Protein AF-A0A920ME37-F1 (afdb_monomer)

Structure (mmCIF, N/CA/C/O backbone):
data_AF-A0A920ME37-F1
#
_entry.id   AF-A0A920ME37-F1
#
loop_
_atom_site.group_PDB
_atom_site.id
_atom_site.type_symbol
_atom_site.label_atom_id
_atom_site.label_alt_id
_atom_site.label_comp_id
_atom_site.label_asym_id
_atom_site.label_entity_id
_atom_site.label_seq_id
_atom_site.pdbx_PDB_ins_code
_atom_site.Cartn_x
_atom_site.Cartn_y
_atom_site.Cartn_z
_atom_site.occupancy
_atom_site.B_iso_or_equiv
_atom_site.auth_seq_id
_atom_site.auth_comp_id
_atom_site.auth_asym_id
_atom_site.auth_atom_id
_atom_site.pdbx_PDB_model_num
ATOM 1 N N . MET A 1 1 ? -37.342 1.641 3.034 1.00 67.94 1 MET A N 1
ATOM 2 C CA . MET A 1 1 ? -36.220 2.601 2.976 1.00 67.94 1 MET A CA 1
ATOM 3 C C . MET A 1 1 ? -35.110 2.059 3.864 1.00 67.94 1 MET A C 1
ATOM 5 O O . MET A 1 1 ? -35.351 1.889 5.050 1.00 67.94 1 MET A O 1
ATOM 9 N N . ILE A 1 2 ? -33.967 1.673 3.296 1.00 81.81 2 ILE A N 1
ATOM 10 C CA . ILE A 1 2 ? -32.815 1.161 4.060 1.00 81.81 2 ILE A CA 1
ATOM 11 C C . ILE A 1 2 ? -31.877 2.344 4.304 1.00 81.81 2 ILE A C 1
ATOM 13 O O . ILE A 1 2 ? -31.576 3.077 3.365 1.00 81.81 2 ILE A O 1
ATOM 17 N N . ILE A 1 3 ? -31.452 2.551 5.551 1.00 82.81 3 ILE A N 1
ATOM 18 C CA . ILE A 1 3 ? -30.513 3.612 5.933 1.00 82.81 3 ILE A CA 1
ATOM 19 C C . ILE A 1 3 ? -29.162 2.959 6.221 1.00 82.81 3 ILE A C 1
ATOM 21 O O . ILE A 1 3 ? -29.078 2.065 7.063 1.00 82.81 3 ILE A O 1
ATOM 25 N N . PHE A 1 4 ? -28.114 3.416 5.536 1.00 82.62 4 PHE A N 1
ATOM 26 C CA . PHE A 1 4 ? -26.733 3.018 5.802 1.00 82.62 4 PHE A CA 1
ATOM 27 C C . PHE A 1 4 ? -26.050 4.088 6.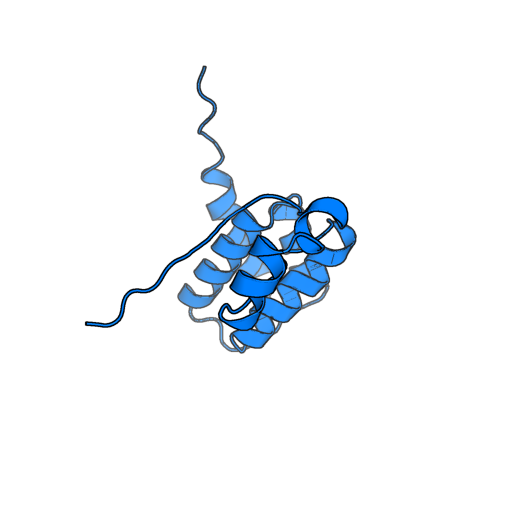655 1.0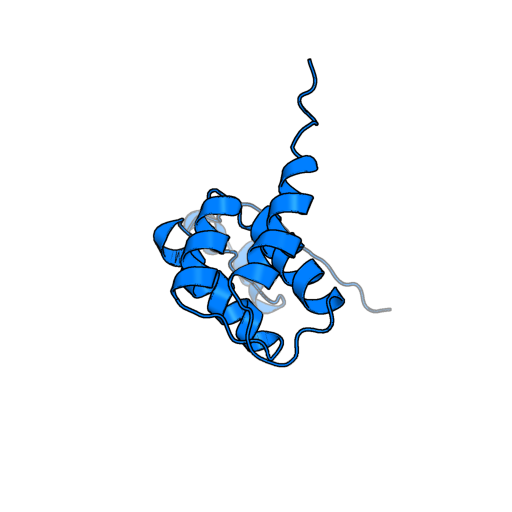0 82.62 4 PHE A C 1
ATOM 29 O O . PHE A 1 4 ? -26.107 5.273 6.336 1.00 82.62 4 PHE A O 1
ATOM 36 N N . CYS A 1 5 ? -25.413 3.667 7.747 1.00 83.75 5 CYS A N 1
ATOM 37 C CA . CYS A 1 5 ? -24.652 4.537 8.637 1.00 83.75 5 CYS A CA 1
ATOM 38 C C . CYS A 1 5 ? -23.174 4.147 8.567 1.00 83.75 5 CYS A C 1
ATOM 40 O O . CYS A 1 5 ? -22.837 2.976 8.750 1.00 83.75 5 CYS A O 1
ATOM 42 N N . PHE A 1 6 ? -22.306 5.125 8.312 1.00 88.56 6 PHE A N 1
ATOM 43 C CA . PHE A 1 6 ? -20.858 4.944 8.256 1.00 88.56 6 PHE A CA 1
ATOM 44 C C . PHE A 1 6 ? -20.203 5.713 9.401 1.00 88.56 6 PHE A C 1
ATOM 46 O O . PHE A 1 6 ? -20.543 6.866 9.656 1.00 88.56 6 PHE A O 1
ATOM 53 N N . LEU A 1 7 ? -19.243 5.079 10.071 1.00 87.62 7 LEU A N 1
ATOM 54 C CA . LEU A 1 7 ? -18.446 5.690 11.129 1.00 87.62 7 LEU A CA 1
ATOM 55 C C . LEU A 1 7 ? -16.968 5.563 10.759 1.00 87.62 7 LEU A C 1
ATOM 57 O O . LEU A 1 7 ? -16.456 4.454 10.626 1.00 87.62 7 LEU A O 1
ATOM 61 N N . ILE A 1 8 ? -16.296 6.701 10.589 1.00 89.12 8 ILE A N 1
ATOM 62 C CA . ILE A 1 8 ? -14.860 6.779 10.307 1.00 89.12 8 ILE A CA 1
ATOM 63 C C . ILE A 1 8 ? -14.202 7.455 11.503 1.00 89.12 8 ILE A C 1
ATOM 65 O O . ILE A 1 8 ? -14.573 8.563 11.883 1.00 89.12 8 ILE A O 1
ATOM 69 N N . CYS A 1 9 ? -13.230 6.786 12.110 1.00 88.88 9 CYS A N 1
ATOM 70 C CA . CYS A 1 9 ? -12.490 7.309 13.248 1.00 88.88 9 CYS A CA 1
ATOM 71 C C . CYS A 1 9 ? -11.019 6.893 13.169 1.00 88.88 9 CYS A C 1
ATOM 73 O O . CYS A 1 9 ? -10.648 5.993 12.414 1.00 88.88 9 CYS A O 1
ATOM 75 N N . GLY A 1 10 ? -10.176 7.546 13.972 1.00 86.69 10 GLY A N 1
ATOM 76 C CA . GLY A 1 10 ? -8.790 7.128 14.163 1.00 86.69 10 GLY A CA 1
ATOM 77 C C . GLY A 1 10 ? -8.676 5.775 14.875 1.00 86.69 10 GLY A C 1
ATOM 78 O O . GLY A 1 10 ? -9.666 5.079 15.117 1.00 86.69 10 GLY A O 1
ATOM 79 N N . LYS A 1 11 ? -7.446 5.405 15.245 1.00 82.88 11 LYS A N 1
ATOM 80 C CA . LYS A 1 11 ? -7.186 4.177 16.003 1.00 82.88 11 LYS A CA 1
ATOM 81 C C . LYS A 1 11 ? -8.018 4.173 17.288 1.00 82.88 11 LYS A C 1
ATOM 83 O O . LYS A 1 11 ? -7.842 5.033 18.145 1.00 82.88 11 LYS A O 1
ATOM 88 N N . LEU A 1 12 ? -8.882 3.174 17.426 1.00 85.25 12 LEU A N 1
ATOM 89 C CA . LEU A 1 12 ? -9.646 2.959 18.645 1.00 85.25 12 LEU A CA 1
ATOM 90 C C . LEU A 1 12 ? -8.795 2.211 19.667 1.00 85.25 12 LEU A C 1
ATOM 92 O O . LEU A 1 12 ? -8.171 1.191 19.365 1.00 85.25 12 LEU A O 1
ATOM 96 N N . GLU A 1 13 ? -8.771 2.720 20.892 1.00 85.62 13 GLU A N 1
ATOM 97 C CA . GLU A 1 13 ? -8.158 2.025 22.015 1.00 85.62 13 GLU A CA 1
ATOM 98 C C . GLU A 1 13 ? -9.074 0.928 22.562 1.00 85.62 13 GLU A C 1
ATOM 100 O O . GLU A 1 13 ? -10.301 0.988 22.440 1.00 85.62 13 GLU A O 1
ATOM 105 N N . LYS A 1 14 ? -8.475 -0.055 23.247 1.00 84.88 14 LYS A N 1
ATOM 106 C CA . LYS A 1 14 ? -9.218 -1.158 23.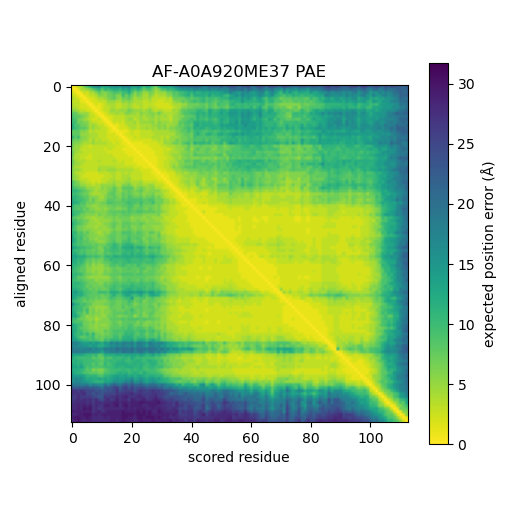879 1.00 84.88 14 LYS A CA 1
ATOM 107 C C . LYS A 1 14 ? -10.272 -0.667 24.877 1.00 84.88 14 LYS A C 1
ATOM 109 O O . LYS A 1 14 ? -11.297 -1.317 25.061 1.00 84.88 14 LYS A O 1
ATOM 114 N N . SER A 1 15 ? -10.019 0.470 25.524 1.00 87.56 15 SER A N 1
ATOM 115 C CA . SER A 1 15 ? -10.956 1.142 26.430 1.00 87.56 15 SER A CA 1
ATOM 116 C C . SER A 1 15 ? -12.271 1.484 25.722 1.00 87.56 15 SER A C 1
ATOM 118 O O . SER A 1 15 ? -13.342 1.190 26.249 1.00 87.56 15 SER A O 1
ATOM 120 N N . VAL A 1 16 ? -12.196 2.004 24.492 1.00 85.19 16 VAL A N 1
ATOM 121 C CA . VAL A 1 16 ? -13.355 2.380 23.671 1.00 85.19 16 VAL A CA 1
ATOM 122 C C . VAL A 1 16 ? -14.038 1.151 23.081 1.00 85.19 16 VAL A C 1
ATOM 124 O O . VAL A 1 16 ? -15.260 1.032 23.175 1.00 85.19 16 VAL A O 1
ATOM 127 N N . THR A 1 17 ? -13.276 0.187 22.554 1.00 86.44 17 THR A N 1
ATOM 128 C CA . THR A 1 17 ? -13.859 -1.032 21.962 1.00 86.44 17 THR A CA 1
ATOM 129 C C . THR A 1 17 ? -14.576 -1.912 22.992 1.00 86.44 17 THR A C 1
ATOM 131 O O . THR A 1 17 ? -15.433 -2.719 22.638 1.00 86.44 17 THR A O 1
ATOM 134 N N . ASN A 1 18 ? -14.255 -1.755 24.280 1.00 90.00 18 ASN A N 1
ATOM 135 C CA . ASN A 1 18 ? -14.899 -2.484 25.371 1.00 90.00 18 ASN A CA 1
ATOM 136 C C . ASN A 1 18 ? -16.191 -1.839 25.891 1.00 90.00 18 ASN A C 1
ATOM 138 O O . ASN A 1 18 ? -16.912 -2.479 26.665 1.00 90.00 18 ASN A O 1
ATOM 142 N N . THR A 1 19 ? -16.507 -0.615 25.468 1.00 93.62 19 THR A N 1
ATOM 143 C CA . THR A 1 19 ? -17.728 0.082 25.887 1.00 93.62 19 THR A CA 1
ATOM 144 C C . THR A 1 19 ? -18.993 -0.611 25.369 1.00 93.62 19 THR A C 1
ATOM 146 O O . THR A 1 19 ? -19.000 -1.275 24.330 1.00 93.62 19 THR A O 1
ATOM 149 N N . LYS A 1 20 ? -20.105 -0.448 26.099 1.00 91.94 20 LYS A N 1
ATOM 150 C CA . LYS A 1 20 ? -21.395 -1.064 25.742 1.00 91.94 20 LYS A CA 1
ATOM 151 C C . LYS A 1 20 ? -21.917 -0.587 24.383 1.00 91.94 20 LYS A C 1
ATOM 153 O O . LYS A 1 20 ? -22.427 -1.401 23.619 1.00 91.94 20 LYS A O 1
ATOM 158 N N . TRP A 1 21 ? -21.767 0.705 24.075 1.00 90.94 21 TRP A N 1
ATOM 159 C CA . TRP A 1 21 ? -22.243 1.276 22.813 1.00 90.94 21 TRP A CA 1
ATOM 160 C C . TRP A 1 21 ? -21.474 0.704 21.618 1.00 90.94 21 TRP A C 1
ATOM 162 O O . TRP A 1 21 ? -22.094 0.323 20.628 1.00 90.94 21 TRP A O 1
ATOM 172 N N . PHE A 1 22 ? -20.149 0.558 21.737 1.00 89.19 22 PHE A N 1
ATOM 173 C CA . PHE A 1 22 ? -19.330 0.042 20.646 1.00 89.19 22 PHE A CA 1
ATOM 174 C C . PHE A 1 22 ? -19.635 -1.430 20.372 1.00 89.19 22 PHE A C 1
ATOM 176 O O . PHE A 1 22 ? -19.790 -1.807 19.218 1.00 89.19 22 PHE A O 1
ATOM 183 N N . LYS A 1 23 ? -19.810 -2.250 21.418 1.00 91.25 23 LYS A N 1
ATOM 184 C CA . LYS A 1 23 ? -20.218 -3.659 21.270 1.00 91.25 23 LYS A CA 1
ATOM 185 C C . LYS A 1 23 ? -21.598 -3.807 20.622 1.00 91.25 23 LYS A C 1
ATOM 187 O O . LYS A 1 23 ? -21.794 -4.689 19.793 1.00 91.25 23 LYS A O 1
ATOM 192 N N . ALA A 1 24 ? -22.553 -2.948 20.983 1.00 91.19 24 ALA A N 1
ATOM 193 C CA . ALA A 1 24 ? -23.884 -2.950 20.374 1.00 91.19 24 ALA A CA 1
ATOM 194 C C . ALA A 1 24 ? -23.854 -2.506 18.901 1.00 91.19 24 ALA A C 1
ATOM 196 O O . ALA A 1 24 ? -24.611 -3.032 18.085 1.00 91.19 24 ALA A O 1
ATOM 197 N N . PHE A 1 25 ? -22.975 -1.559 18.563 1.00 89.62 25 PHE A N 1
ATOM 198 C CA . PHE A 1 25 ? -22.756 -1.099 17.196 1.00 89.62 25 PHE A CA 1
ATOM 199 C C . PHE A 1 25 ? -22.059 -2.167 16.343 1.00 89.62 25 PHE A C 1
ATOM 201 O O . PHE A 1 25 ? -22.580 -2.550 15.300 1.00 89.62 25 PHE A O 1
ATOM 208 N N . SER A 1 26 ? -20.926 -2.704 16.805 1.00 89.12 26 SER A N 1
ATOM 209 C CA . SER A 1 26 ? -20.135 -3.692 16.063 1.00 89.12 26 SER A CA 1
ATOM 210 C C . SER A 1 26 ? -20.870 -5.014 15.843 1.00 89.12 26 SER A C 1
ATOM 212 O O . SER A 1 26 ? -20.624 -5.679 14.846 1.00 89.12 26 SER A O 1
ATOM 214 N N . ALA A 1 27 ? -21.829 -5.372 16.704 1.00 90.38 27 ALA A N 1
ATOM 215 C CA . ALA A 1 27 ? -22.696 -6.532 16.491 1.00 90.38 27 ALA A CA 1
ATOM 216 C C . ALA A 1 27 ? -23.607 -6.406 15.252 1.00 90.38 27 ALA A C 1
ATOM 218 O O . ALA A 1 27 ? -24.115 -7.411 14.762 1.00 90.38 27 ALA A O 1
ATOM 219 N N . ARG A 1 28 ? -23.843 -5.183 14.760 1.00 90.31 28 ARG A N 1
ATOM 220 C CA . ARG A 1 28 ? -24.703 -4.892 13.599 1.00 90.31 28 ARG A CA 1
ATOM 221 C C . ARG A 1 28 ? -23.960 -4.202 12.454 1.00 90.31 28 ARG A C 1
ATOM 223 O O . ARG A 1 28 ? -24.579 -3.889 11.442 1.00 90.31 28 ARG A O 1
ATOM 230 N N . ALA A 1 29 ? -22.664 -3.950 12.611 1.00 90.00 29 ALA A N 1
ATOM 231 C CA . ALA A 1 29 ? -21.843 -3.223 11.655 1.00 90.00 29 ALA A CA 1
ATOM 232 C C . ALA A 1 29 ? -20.668 -4.084 11.184 1.00 90.00 29 ALA A C 1
ATOM 234 O O . ALA A 1 29 ? -20.100 -4.861 11.949 1.00 90.00 29 ALA A O 1
ATOM 235 N N . GLN A 1 30 ? -20.252 -3.898 9.933 1.00 90.25 30 GLN A N 1
ATOM 236 C CA . GLN A 1 30 ? -18.980 -4.431 9.464 1.00 90.25 30 GLN A CA 1
ATOM 237 C C . GLN A 1 30 ? -17.854 -3.498 9.921 1.00 90.25 30 GLN A C 1
ATOM 239 O O . GLN A 1 30 ? -17.797 -2.338 9.517 1.00 90.25 30 GLN A O 1
ATOM 244 N N . VAL A 1 31 ? -16.960 -4.002 10.770 1.00 88.31 31 VAL A N 1
ATOM 245 C CA . VAL A 1 31 ? -15.813 -3.237 11.275 1.00 88.31 31 VAL A CA 1
ATOM 246 C C . VAL A 1 31 ? -14.576 -3.580 10.450 1.00 88.31 31 VAL A C 1
ATOM 248 O O . VAL A 1 31 ? -14.192 -4.745 10.361 1.00 88.31 31 VAL A O 1
ATOM 251 N N . ILE A 1 32 ? -13.947 -2.565 9.853 1.00 89.31 32 ILE A N 1
ATOM 252 C CA . ILE A 1 32 ? -12.727 -2.710 9.050 1.00 89.31 32 ILE A CA 1
ATOM 253 C C . ILE A 1 32 ? -11.594 -1.937 9.726 1.00 89.31 32 ILE A C 1
ATOM 255 O O . ILE A 1 32 ? -11.683 -0.728 9.926 1.00 89.31 32 ILE A O 1
ATOM 259 N N . GLU A 1 33 ? -10.509 -2.634 10.064 1.00 87.62 33 GLU A N 1
ATOM 260 C CA . GLU A 1 33 ? -9.301 -2.007 10.602 1.00 87.62 33 GLU A CA 1
ATOM 261 C C . GLU A 1 33 ? -8.356 -1.560 9.477 1.00 87.62 33 GLU A C 1
ATOM 263 O O . GLU A 1 33 ? -7.681 -2.374 8.842 1.00 87.62 33 GLU A O 1
ATOM 268 N N . CYS A 1 34 ? -8.238 -0.247 9.278 1.00 85.69 34 CYS A N 1
ATOM 269 C CA . CYS A 1 34 ? -7.280 0.347 8.344 1.00 85.69 34 CYS A CA 1
ATOM 270 C C . CYS A 1 34 ? -5.878 0.437 8.974 1.00 85.69 34 CYS A C 1
ATOM 272 O O . CYS A 1 34 ? -5.454 1.492 9.447 1.00 85.69 34 CYS A O 1
ATOM 274 N N . LYS A 1 35 ? -5.153 -0.687 9.020 1.00 83.88 35 LYS A N 1
ATOM 275 C CA . LYS A 1 35 ? -3.778 -0.727 9.547 1.00 83.88 35 LYS A CA 1
ATOM 276 C C . LYS A 1 35 ? -2.823 0.092 8.675 1.00 83.88 35 LYS A C 1
ATOM 278 O O . LYS A 1 35 ? -2.878 0.030 7.448 1.00 83.88 35 LYS A O 1
ATOM 283 N N . LYS A 1 36 ? -1.911 0.820 9.327 1.00 83.81 36 LYS A N 1
ATOM 284 C CA . LYS A 1 36 ? -0.832 1.551 8.652 1.00 83.81 36 LYS A CA 1
ATOM 285 C C . LYS A 1 36 ? 0.083 0.558 7.934 1.00 83.81 36 LYS A C 1
ATOM 287 O O . LYS A 1 36 ? 0.530 -0.410 8.545 1.00 83.81 36 LYS A O 1
ATOM 292 N N . VAL A 1 37 ? 0.377 0.824 6.665 1.00 87.25 37 VAL A N 1
ATOM 293 C CA . VAL A 1 37 ? 1.418 0.112 5.915 1.00 87.25 37 VAL A CA 1
ATOM 294 C C . VAL A 1 37 ? 2.724 0.870 6.123 1.00 87.25 37 VAL A C 1
ATOM 296 O O . VAL A 1 37 ? 2.788 2.080 5.906 1.00 87.25 37 VAL A O 1
ATOM 299 N N . TYR A 1 38 ? 3.748 0.175 6.608 1.00 86.94 38 TYR A N 1
ATOM 300 C CA . TYR A 1 38 ? 5.072 0.762 6.817 1.00 86.94 38 TYR A CA 1
ATOM 301 C C . TYR A 1 38 ? 5.883 0.759 5.512 1.00 86.94 38 TYR A C 1
ATOM 303 O O . TYR A 1 38 ? 5.617 -0.082 4.652 1.00 86.94 38 TYR A O 1
ATOM 311 N N . PRO A 1 39 ? 6.905 1.625 5.361 1.00 82.75 39 PRO A N 1
ATOM 312 C CA . PRO A 1 39 ? 7.733 1.661 4.150 1.00 82.75 39 PRO A CA 1
ATOM 313 C C . PRO A 1 39 ? 8.311 0.292 3.761 1.00 82.75 39 PRO A C 1
ATOM 315 O O . PRO A 1 39 ? 8.276 -0.090 2.596 1.00 82.75 39 PRO A O 1
ATOM 318 N N . SER A 1 40 ? 8.727 -0.514 4.744 1.00 87.38 40 SER A N 1
ATOM 319 C CA . SER A 1 40 ? 9.222 -1.883 4.525 1.00 87.38 40 SER A CA 1
ATOM 320 C C . SER A 1 40 ? 8.173 -2.851 3.963 1.00 87.38 40 SER A C 1
ATOM 322 O O . SER A 1 40 ? 8.521 -3.858 3.353 1.00 87.38 40 SER A O 1
ATOM 324 N N . GLN A 1 41 ? 6.886 -2.563 4.157 1.00 91.06 41 GLN A N 1
ATOM 325 C CA . GLN A 1 41 ? 5.763 -3.369 3.677 1.00 91.06 41 GLN A CA 1
ATOM 326 C C . GLN A 1 41 ? 5.207 -2.861 2.342 1.00 91.06 41 GLN A C 1
ATOM 328 O O . GLN A 1 41 ? 4.386 -3.541 1.726 1.00 91.06 41 GLN A O 1
ATOM 333 N N . MET A 1 42 ? 5.636 -1.679 1.891 1.00 91.88 42 MET A N 1
ATOM 334 C CA . MET A 1 42 ? 5.071 -1.010 0.723 1.00 91.88 42 MET A CA 1
ATOM 335 C C . MET A 1 42 ? 5.271 -1.813 -0.561 1.00 91.88 42 MET A C 1
ATOM 337 O O . MET A 1 42 ? 4.320 -1.967 -1.320 1.00 91.88 42 MET A O 1
ATOM 341 N N . GLY A 1 43 ? 6.455 -2.399 -0.770 1.00 92.75 43 GLY A N 1
ATOM 342 C CA . GLY A 1 43 ? 6.710 -3.246 -1.940 1.00 92.75 43 GLY A CA 1
ATOM 343 C C . GLY A 1 43 ? 5.732 -4.422 -2.020 1.00 92.75 43 GLY A C 1
ATOM 344 O O . GLY A 1 43 ? 5.043 -4.602 -3.020 1.00 92.75 43 GLY A O 1
ATOM 345 N N . GLY A 1 44 ? 5.570 -5.165 -0.920 1.00 93.94 44 GLY A N 1
ATOM 346 C CA . GLY A 1 44 ? 4.603 -6.266 -0.857 1.00 93.94 44 GLY A CA 1
ATOM 347 C C . GLY A 1 44 ? 3.151 -5.809 -1.035 1.00 93.94 44 GLY A C 1
ATOM 348 O O . GLY A 1 44 ? 2.348 -6.511 -1.653 1.00 93.94 44 GLY A O 1
ATOM 349 N N . TRP A 1 45 ? 2.812 -4.619 -0.533 1.00 94.19 45 TRP A N 1
ATOM 350 C CA . TRP A 1 45 ? 1.496 -4.014 -0.722 1.00 94.19 45 TRP A CA 1
ATOM 351 C C . TRP A 1 45 ? 1.227 -3.675 -2.197 1.00 94.19 45 TRP A C 1
ATOM 353 O O . TRP A 1 45 ? 0.165 -4.036 -2.705 1.00 94.19 45 TRP A O 1
ATOM 363 N N . ILE A 1 46 ? 2.195 -3.071 -2.897 1.00 93.44 46 ILE A N 1
ATOM 364 C CA . ILE A 1 46 ? 2.105 -2.746 -4.331 1.00 93.44 46 ILE A CA 1
ATOM 365 C C . ILE A 1 46 ? 1.961 -4.026 -5.155 1.00 93.44 46 ILE A C 1
ATOM 367 O O . ILE A 1 46 ? 0.996 -4.155 -5.906 1.00 93.44 46 ILE A O 1
ATOM 371 N N . SER A 1 47 ? 2.854 -5.008 -4.974 1.00 94.38 47 SER A N 1
ATOM 372 C CA . SER A 1 47 ? 2.796 -6.271 -5.726 1.00 94.38 47 SER A CA 1
ATOM 373 C C . SER A 1 47 ? 1.466 -6.991 -5.537 1.00 94.38 47 SER A C 1
ATOM 375 O O . SER A 1 47 ? 0.924 -7.557 -6.483 1.00 94.38 47 SER A O 1
ATOM 377 N N . ARG A 1 48 ? 0.918 -6.977 -4.315 1.00 94.62 48 ARG A N 1
ATOM 378 C CA . ARG A 1 48 ? -0.392 -7.573 -4.048 1.00 94.62 48 ARG A CA 1
ATOM 379 C C . ARG A 1 48 ? -1.503 -6.835 -4.788 1.00 94.62 48 ARG A C 1
ATOM 381 O O . ARG A 1 48 ? -2.329 -7.492 -5.404 1.00 94.62 48 ARG A O 1
ATOM 388 N N . ARG A 1 49 ? -1.511 -5.501 -4.750 1.00 93.12 49 ARG A N 1
ATOM 389 C CA . ARG A 1 49 ? -2.533 -4.692 -5.428 1.00 93.12 49 ARG A CA 1
ATOM 390 C C . ARG A 1 49 ? -2.485 -4.836 -6.945 1.00 93.12 49 ARG A C 1
ATOM 392 O O . ARG A 1 49 ? -3.542 -4.922 -7.553 1.00 93.12 49 ARG A O 1
ATOM 399 N N . LEU A 1 50 ? -1.294 -4.899 -7.537 1.00 93.00 50 LEU A N 1
ATOM 400 C CA . LEU A 1 50 ? -1.140 -5.181 -8.966 1.00 93.00 50 LEU A CA 1
ATOM 401 C C . LEU A 1 50 ? -1.681 -6.571 -9.306 1.00 93.00 50 LEU A C 1
ATOM 403 O O . LEU A 1 50 ? -2.486 -6.702 -10.225 1.00 93.00 50 LEU A O 1
ATOM 407 N N . ARG A 1 51 ? -1.351 -7.583 -8.493 1.00 93.75 51 ARG A N 1
ATOM 408 C CA . ARG A 1 51 ? -1.846 -8.951 -8.692 1.00 93.75 51 ARG A CA 1
ATOM 409 C C . ARG A 1 51 ? -3.364 -9.048 -8.588 1.00 93.75 51 ARG A C 1
ATOM 411 O O . ARG A 1 51 ? -3.974 -9.741 -9.393 1.00 93.75 51 ARG A O 1
ATOM 418 N N . ASP A 1 52 ? -3.974 -8.341 -7.638 1.00 92.56 52 ASP A N 1
ATOM 419 C CA . ASP A 1 52 ? -5.435 -8.281 -7.491 1.00 92.56 52 ASP A CA 1
ATOM 420 C C . ASP A 1 52 ? -6.116 -7.661 -8.734 1.00 92.56 52 ASP A C 1
ATOM 422 O O . ASP A 1 52 ? -7.301 -7.893 -8.963 1.00 92.56 52 ASP A O 1
ATOM 426 N N . LYS A 1 53 ? -5.368 -6.911 -9.557 1.00 90.44 53 LYS A N 1
ATOM 427 C CA . LYS A 1 53 ? -5.806 -6.360 -10.847 1.00 90.44 53 LYS A CA 1
ATOM 428 C C . LYS A 1 53 ? -5.312 -7.153 -12.071 1.00 90.44 53 LYS A C 1
ATOM 430 O O . LYS A 1 53 ? -5.476 -6.690 -13.193 1.00 90.44 53 LYS A O 1
ATOM 435 N N . GLY A 1 54 ? -4.718 -8.332 -11.873 1.00 90.88 54 GLY A N 1
ATOM 436 C CA . GLY A 1 54 ? -4.217 -9.191 -12.953 1.00 90.88 54 GLY A CA 1
ATOM 437 C C . GLY A 1 54 ? -2.812 -8.854 -13.465 1.00 90.88 54 GLY A C 1
ATOM 438 O O . GLY A 1 54 ? -2.353 -9.488 -14.409 1.00 90.88 54 GLY A O 1
ATOM 439 N N . LEU A 1 55 ? -2.109 -7.910 -12.834 1.00 92.31 55 LEU A N 1
ATOM 440 C CA . LEU A 1 55 ? -0.753 -7.511 -13.208 1.00 92.31 55 LEU A CA 1
ATOM 441 C C . LEU A 1 55 ? 0.297 -8.110 -12.264 1.00 92.31 55 LEU A C 1
ATOM 443 O O . LEU A 1 55 ? 0.115 -8.220 -11.052 1.00 92.31 55 LEU A O 1
ATOM 447 N N . SER A 1 56 ? 1.452 -8.450 -12.813 1.00 93.50 56 SER A N 1
ATOM 448 C CA . SER A 1 56 ? 2.670 -8.792 -12.081 1.00 93.50 56 SER A CA 1
ATOM 449 C C . SER A 1 56 ? 3.710 -7.689 -12.275 1.00 93.50 56 SER A C 1
ATOM 451 O O . SER A 1 56 ? 3.590 -6.879 -13.186 1.00 93.50 56 SER A O 1
ATOM 453 N N . ILE A 1 57 ? 4.714 -7.614 -11.407 1.00 93.38 57 ILE A N 1
ATOM 454 C CA . ILE A 1 57 ? 5.776 -6.604 -11.491 1.00 93.38 57 ILE A CA 1
ATOM 455 C C . ILE A 1 57 ? 7.117 -7.256 -11.189 1.00 93.38 57 IL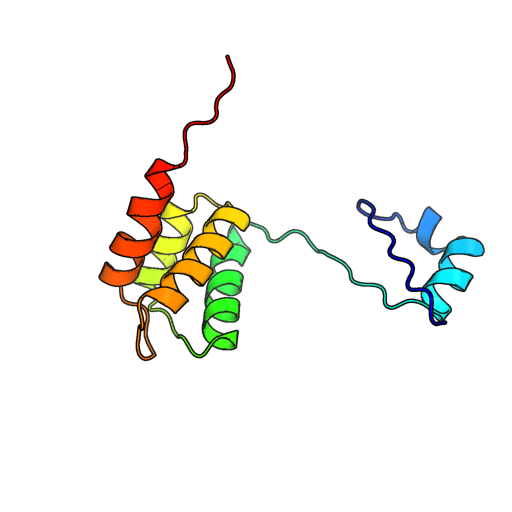E A C 1
ATOM 457 O O . ILE A 1 57 ? 7.216 -8.079 -10.273 1.00 93.38 57 ILE A O 1
ATOM 461 N N . ASP A 1 58 ? 8.136 -6.896 -11.964 1.00 90.75 58 ASP A N 1
ATOM 462 C CA . ASP A 1 58 ? 9.498 -7.359 -11.724 1.00 90.75 58 ASP A CA 1
ATOM 463 C C . ASP A 1 58 ? 10.108 -6.745 -10.468 1.00 90.75 58 ASP A C 1
ATOM 465 O O . ASP A 1 58 ? 9.726 -5.666 -10.020 1.00 90.75 58 ASP A O 1
ATOM 469 N N . LYS A 1 59 ? 11.098 -7.434 -9.892 1.00 90.88 59 LYS A N 1
ATOM 470 C CA . LYS A 1 59 ? 11.759 -6.996 -8.656 1.00 90.88 59 LYS A CA 1
ATOM 471 C C . LYS A 1 59 ? 12.384 -5.605 -8.796 1.00 90.88 59 LYS A C 1
ATOM 473 O O . LYS A 1 59 ? 12.235 -4.784 -7.892 1.00 90.88 59 LYS A O 1
ATOM 478 N N . ASP A 1 60 ? 13.040 -5.344 -9.922 1.00 91.12 60 ASP A N 1
ATOM 479 C CA . ASP A 1 60 ? 13.713 -4.067 -10.170 1.00 91.12 60 ASP A CA 1
ATOM 480 C C . ASP A 1 60 ? 12.693 -2.950 -10.437 1.00 91.12 60 ASP A C 1
ATOM 482 O O . ASP A 1 60 ? 12.796 -1.869 -9.856 1.00 91.12 60 ASP A O 1
ATOM 486 N N . ALA A 1 61 ? 11.641 -3.241 -11.213 1.00 91.69 61 ALA A N 1
ATOM 487 C CA . ALA A 1 61 ? 10.518 -2.327 -11.440 1.00 91.69 61 ALA A CA 1
ATOM 488 C C . ALA A 1 61 ? 9.794 -1.977 -10.132 1.00 91.69 61 ALA A C 1
ATOM 490 O O . ALA A 1 61 ? 9.481 -0.817 -9.879 1.00 91.69 61 ALA A O 1
ATOM 491 N N . LEU A 1 62 ? 9.598 -2.955 -9.247 1.00 93.12 62 LEU A N 1
ATOM 492 C CA . LEU A 1 62 ? 9.008 -2.745 -7.929 1.00 93.12 62 LEU A CA 1
ATOM 493 C C . LEU A 1 62 ? 9.889 -1.863 -7.038 1.00 93.12 62 LEU A C 1
ATOM 495 O O . LEU A 1 62 ? 9.369 -0.994 -6.337 1.00 93.12 62 LEU A O 1
ATOM 499 N N . ALA A 1 63 ? 11.206 -2.081 -7.050 1.00 91.25 63 ALA A N 1
ATOM 500 C CA . ALA A 1 63 ? 12.144 -1.262 -6.288 1.00 91.25 63 ALA A CA 1
ATOM 501 C C . ALA A 1 63 ? 12.117 0.198 -6.765 1.00 91.25 63 ALA A C 1
ATOM 503 O O . ALA A 1 63 ? 12.025 1.109 -5.940 1.00 91.25 63 ALA A O 1
ATOM 504 N N . MET A 1 64 ? 12.105 0.415 -8.084 1.00 90.00 64 MET A N 1
ATOM 505 C CA . MET A 1 64 ? 11.950 1.741 -8.685 1.00 90.00 64 MET A CA 1
ATOM 506 C C . MET A 1 64 ? 10.604 2.374 -8.314 1.00 90.00 64 MET A C 1
ATOM 508 O O . MET A 1 64 ? 10.565 3.525 -7.890 1.00 90.00 64 MET A O 1
ATOM 512 N N . PHE A 1 65 ? 9.509 1.618 -8.387 1.00 90.88 65 PHE A N 1
ATOM 513 C CA . PHE A 1 65 ? 8.173 2.102 -8.040 1.00 90.88 65 PHE A CA 1
ATOM 514 C C . PHE A 1 65 ? 8.111 2.596 -6.588 1.00 90.88 65 PHE A C 1
ATOM 516 O O . PHE A 1 65 ? 7.595 3.680 -6.306 1.00 90.88 65 PHE A O 1
ATOM 523 N N . VAL A 1 66 ? 8.657 1.821 -5.645 1.00 90.62 66 VAL A N 1
ATOM 524 C CA . VAL A 1 66 ? 8.725 2.211 -4.226 1.00 90.62 66 VAL A CA 1
ATOM 525 C C . VAL A 1 66 ? 9.580 3.466 -4.040 1.00 90.62 66 VAL A C 1
ATOM 527 O O . VAL A 1 66 ? 9.201 4.343 -3.264 1.00 90.62 66 VAL A O 1
ATOM 530 N N . ALA A 1 67 ? 10.705 3.570 -4.752 1.00 88.38 67 ALA A N 1
ATOM 531 C CA . ALA A 1 67 ? 11.591 4.726 -4.674 1.00 88.38 67 ALA A CA 1
ATOM 532 C C . ALA A 1 67 ? 10.917 6.004 -5.200 1.00 88.38 67 ALA A C 1
ATOM 534 O O . ALA A 1 67 ? 10.909 7.015 -4.505 1.00 88.38 67 ALA A O 1
ATOM 535 N N . LEU A 1 68 ? 10.288 5.941 -6.377 1.00 85.75 68 LEU A N 1
ATOM 536 C CA . LEU A 1 68 ? 9.625 7.086 -7.011 1.00 85.75 68 LEU A CA 1
ATOM 537 C C . LEU A 1 68 ? 8.381 7.560 -6.250 1.00 85.75 68 LEU A C 1
ATOM 539 O O . LEU A 1 68 ? 8.035 8.737 -6.280 1.00 85.75 68 LEU A O 1
ATOM 543 N N . THR A 1 69 ? 7.709 6.652 -5.544 1.00 86.69 69 THR A N 1
ATOM 544 C CA . THR A 1 69 ? 6.555 6.997 -4.703 1.00 86.69 69 THR A CA 1
ATOM 545 C C . THR A 1 69 ? 6.952 7.459 -3.301 1.00 86.69 69 THR A C 1
ATOM 547 O O . THR A 1 69 ? 6.076 7.854 -2.537 1.00 86.69 69 THR A O 1
ATOM 550 N N . GLU A 1 70 ? 8.245 7.430 -2.949 1.00 83.31 70 GLU A N 1
ATOM 551 C CA . GLU A 1 70 ? 8.813 7.934 -1.687 1.00 83.31 70 GLU A CA 1
ATOM 552 C C . GLU A 1 70 ? 8.088 7.448 -0.414 1.00 83.31 70 GLU A C 1
ATOM 554 O O . GLU A 1 70 ? 7.985 8.161 0.584 1.00 83.31 70 GLU A O 1
ATOM 559 N N . GLY A 1 71 ? 7.534 6.232 -0.412 1.00 78.25 71 GLY A N 1
ATOM 560 C CA . GLY A 1 71 ? 6.777 5.748 0.750 1.00 78.25 71 GLY A CA 1
ATOM 561 C C . GLY A 1 71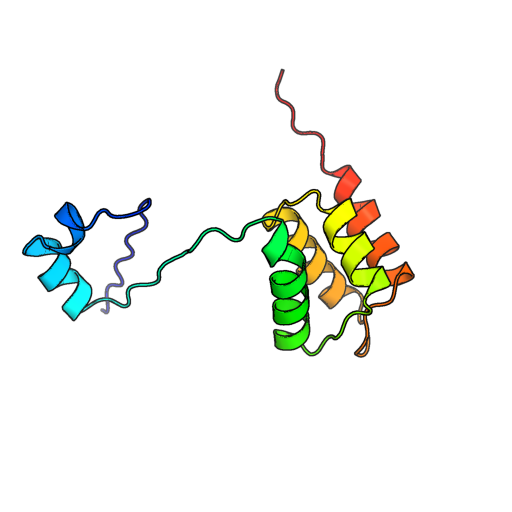 ? 5.314 6.219 0.813 1.00 78.25 71 GLY A C 1
ATOM 562 O O . GLY A 1 71 ? 4.589 5.848 1.740 1.00 78.25 71 GLY A O 1
ATOM 563 N N . ASN A 1 72 ? 4.855 7.025 -0.147 1.00 87.75 72 ASN A N 1
ATOM 564 C CA . ASN A 1 72 ? 3.498 7.556 -0.202 1.00 87.75 72 ASN A CA 1
ATOM 565 C C . ASN A 1 72 ? 2.535 6.543 -0.843 1.00 87.75 72 ASN A C 1
ATOM 567 O O . ASN A 1 72 ? 2.452 6.398 -2.063 1.00 87.75 72 ASN A O 1
ATOM 571 N N . LEU A 1 73 ? 1.748 5.865 -0.003 1.00 88.62 73 LEU A N 1
ATOM 572 C CA . LEU A 1 73 ? 0.747 4.882 -0.439 1.00 88.62 73 LEU A CA 1
ATOM 573 C C . LEU A 1 73 ? -0.326 5.471 -1.358 1.00 88.62 73 LEU A C 1
ATOM 575 O O . LEU A 1 73 ? -0.858 4.754 -2.202 1.00 88.62 73 LEU A O 1
ATOM 579 N N . PHE A 1 74 ? -0.661 6.751 -1.194 1.00 87.81 74 PHE A N 1
ATOM 580 C CA . PHE A 1 74 ? -1.647 7.412 -2.043 1.00 87.81 74 PHE A CA 1
ATOM 581 C C . PHE A 1 74 ? -1.079 7.670 -3.441 1.00 87.81 74 PHE A C 1
ATOM 583 O O . PHE A 1 74 ? -1.741 7.367 -4.430 1.00 87.81 74 PHE A O 1
ATOM 590 N N . ALA A 1 75 ? 0.170 8.138 -3.530 1.00 87.62 75 ALA A N 1
ATOM 591 C CA . ALA A 1 75 ? 0.870 8.272 -4.809 1.00 87.62 75 ALA A CA 1
ATOM 592 C C . ALA A 1 75 ? 1.035 6.909 -5.501 1.00 87.62 75 ALA A C 1
ATOM 594 O O . ALA A 1 75 ? 0.805 6.783 -6.704 1.00 87.62 75 ALA A O 1
ATOM 595 N N . ALA A 1 76 ? 1.350 5.865 -4.729 1.00 90.75 76 ALA A N 1
ATOM 596 C CA . ALA A 1 76 ? 1.423 4.505 -5.245 1.00 90.75 76 ALA A CA 1
ATOM 597 C C . ALA A 1 76 ? 0.073 3.992 -5.754 1.00 90.75 76 ALA A C 1
ATOM 599 O O . ALA A 1 76 ? 0.024 3.369 -6.809 1.00 90.75 76 ALA A O 1
ATOM 600 N N . MET A 1 77 ? -1.024 4.272 -5.046 1.00 90.12 77 MET A N 1
ATOM 601 C CA . MET A 1 77 ? -2.367 3.907 -5.497 1.00 90.12 77 MET A CA 1
ATOM 602 C C . MET A 1 77 ? -2.725 4.592 -6.818 1.00 90.12 77 MET A C 1
ATOM 604 O O . MET A 1 77 ? -3.129 3.906 -7.751 1.00 90.12 77 MET A O 1
ATOM 608 N N . GLN A 1 78 ? -2.510 5.906 -6.920 1.00 88.62 78 GLN A N 1
ATOM 609 C CA . GLN A 1 78 ? -2.759 6.653 -8.157 1.00 88.62 78 GLN A CA 1
ATOM 610 C C . GLN A 1 78 ? -1.927 6.119 -9.326 1.00 88.62 78 GLN A C 1
ATOM 612 O O . GLN A 1 78 ? -2.435 5.948 -10.429 1.00 88.62 78 GLN A O 1
ATOM 617 N N . SER A 1 79 ? -0.659 5.796 -9.071 1.00 90.00 79 SER A N 1
ATOM 618 C CA . SER A 1 79 ? 0.222 5.210 -10.080 1.00 90.00 79 SER A CA 1
ATOM 619 C C . SER A 1 79 ? -0.256 3.818 -10.512 1.00 90.00 79 SER A C 1
ATOM 621 O O . SER A 1 79 ? -0.297 3.521 -11.697 1.00 90.00 79 SER A O 1
ATOM 623 N N . ILE A 1 80 ? -0.711 2.969 -9.582 1.00 90.81 80 ILE A N 1
ATOM 624 C CA . ILE A 1 80 ? -1.324 1.673 -9.924 1.00 90.81 80 ILE A CA 1
ATOM 625 C C . ILE A 1 80 ? -2.583 1.868 -10.779 1.00 90.81 80 ILE A C 1
ATOM 627 O O . ILE A 1 80 ? -2.824 1.090 -11.697 1.00 90.81 80 ILE A O 1
ATOM 631 N N . ASP A 1 81 ? -3.413 2.868 -10.480 1.00 89.75 81 ASP A N 1
ATOM 632 C CA . ASP A 1 81 ? -4.600 3.171 -11.284 1.00 89.75 81 ASP A CA 1
ATOM 633 C C . ASP A 1 81 ? -4.220 3.641 -12.694 1.00 89.75 81 ASP A C 1
ATOM 635 O O . ASP A 1 81 ? -4.829 3.194 -13.663 1.00 89.75 81 ASP A O 1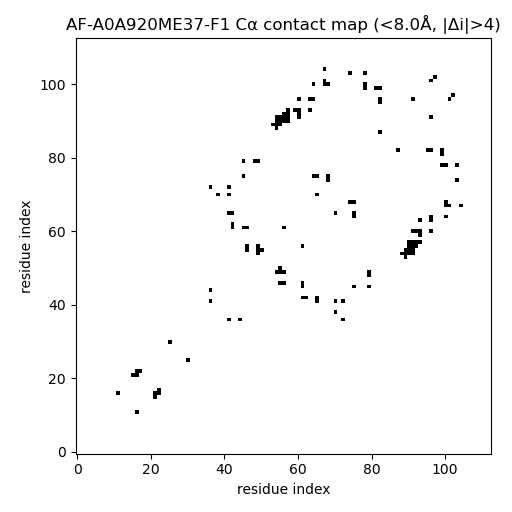
ATOM 639 N N . ARG A 1 82 ? -3.164 4.450 -12.829 1.00 88.81 82 ARG A N 1
ATOM 640 C CA . ARG A 1 82 ? -2.639 4.889 -14.128 1.00 88.81 82 ARG A CA 1
ATOM 641 C C . ARG A 1 82 ? -2.035 3.741 -14.941 1.00 88.81 82 ARG A C 1
ATOM 643 O O . ARG A 1 82 ? -2.335 3.653 -16.128 1.00 88.81 82 ARG A O 1
ATOM 650 N N . LEU A 1 83 ? -1.298 2.816 -14.318 1.00 89.06 83 LEU A N 1
ATOM 651 C CA . LEU A 1 83 ? -0.798 1.607 -14.992 1.00 89.06 83 LEU A CA 1
ATOM 652 C C . LEU A 1 83 ? -1.932 0.791 -15.635 1.00 89.06 83 LEU A C 1
ATOM 654 O O . LEU A 1 83 ? -1.770 0.274 -16.736 1.00 89.06 83 LEU A O 1
ATOM 658 N N . MET A 1 84 ? -3.104 0.716 -14.994 1.00 87.56 84 MET A N 1
ATOM 659 C CA . MET A 1 84 ? -4.263 0.015 -15.569 1.00 87.56 84 MET A CA 1
ATOM 660 C C . MET A 1 84 ? -4.816 0.688 -16.828 1.00 87.56 84 MET A C 1
ATOM 662 O O . MET A 1 84 ? -5.431 0.019 -17.653 1.00 87.56 84 MET A O 1
ATOM 666 N N . LEU A 1 85 ? -4.630 2.002 -16.970 1.00 87.12 85 LEU A N 1
ATOM 667 C CA . LEU A 1 85 ? -5.096 2.764 -18.129 1.00 87.12 85 LEU A CA 1
ATOM 668 C C . LEU A 1 85 ? -4.133 2.671 -19.317 1.00 87.12 85 LEU A C 1
ATOM 670 O O . LEU A 1 85 ? -4.542 2.941 -20.441 1.00 87.12 85 LEU A O 1
ATOM 674 N N . MET A 1 86 ? -2.880 2.271 -19.086 1.00 86.50 86 MET A N 1
ATOM 675 C CA . MET A 1 86 ? -1.863 2.130 -20.133 1.00 86.50 86 MET A CA 1
ATOM 676 C C . MET A 1 86 ? -2.035 0.860 -20.981 1.00 86.50 86 MET A C 1
ATOM 678 O O . MET A 1 86 ? -1.351 0.712 -21.986 1.00 86.50 86 MET A O 1
ATOM 682 N N . GLY A 1 87 ? -2.951 -0.045 -20.614 1.00 79.19 87 GLY A N 1
ATOM 683 C CA . GLY A 1 87 ? -3.207 -1.268 -21.384 1.00 79.19 87 GLY A CA 1
ATOM 684 C C . GLY A 1 87 ? -2.060 -2.281 -21.326 1.00 79.19 87 GLY A C 1
ATOM 685 O O . GLY A 1 87 ? -1.843 -3.009 -22.288 1.00 79.19 87 GLY A O 1
ATOM 686 N N . ILE A 1 88 ? -1.323 -2.312 -20.213 1.00 83.44 88 ILE A N 1
ATOM 687 C CA . ILE A 1 88 ? -0.232 -3.265 -19.975 1.00 83.44 88 ILE A CA 1
ATOM 688 C C . ILE A 1 88 ? -0.807 -4.684 -19.949 1.00 83.44 88 ILE A C 1
ATOM 690 O O . ILE A 1 88 ? -1.799 -4.923 -19.264 1.00 83.44 88 ILE A O 1
ATOM 694 N N . ASP A 1 89 ? -0.158 -5.621 -20.646 1.00 77.94 89 ASP A N 1
ATOM 695 C CA . ASP A 1 89 ? -0.617 -7.010 -20.750 1.00 77.94 89 ASP A CA 1
ATOM 696 C C . ASP A 1 89 ? -0.729 -7.696 -19.375 1.00 77.94 89 ASP A C 1
ATOM 698 O O . ASP A 1 89 ? -1.810 -7.861 -18.816 1.00 77.94 89 ASP A O 1
ATOM 702 N N . GLN A 1 90 ? 0.402 -8.154 -18.830 1.00 84.69 90 GLN A N 1
ATOM 703 C CA . GLN A 1 90 ? 0.438 -8.948 -17.592 1.00 84.69 90 GLN A CA 1
ATOM 704 C C . GLN A 1 90 ? 1.622 -8.623 -16.690 1.00 84.69 90 GLN A C 1
ATOM 706 O O . GLN A 1 90 ? 1.614 -8.991 -15.513 1.00 84.69 90 GLN A O 1
ATOM 711 N N . LYS A 1 91 ? 2.665 -7.975 -17.211 1.00 90.50 91 LYS A N 1
ATOM 712 C CA . LYS A 1 91 ? 3.906 -7.750 -16.479 1.00 90.50 91 LYS A CA 1
ATOM 713 C C . LYS A 1 91 ? 4.352 -6.309 -16.642 1.00 90.50 91 LYS A C 1
ATOM 715 O O . LYS A 1 91 ? 4.679 -5.889 -17.740 1.00 90.50 91 LYS A O 1
ATOM 720 N N . VAL A 1 92 ? 4.361 -5.591 -15.530 1.00 90.50 92 VAL A N 1
ATOM 721 C CA . VAL A 1 92 ? 4.838 -4.217 -15.428 1.00 90.50 92 VAL A CA 1
ATOM 722 C C . VAL A 1 92 ? 6.362 -4.232 -15.510 1.00 90.50 92 VAL A C 1
ATOM 724 O O . VAL A 1 92 ? 7.033 -4.812 -14.643 1.00 90.50 92 VAL A O 1
ATOM 727 N N . SER A 1 93 ? 6.885 -3.613 -16.563 1.00 89.31 93 SER A N 1
ATOM 728 C CA . SER A 1 93 ? 8.313 -3.439 -16.816 1.00 89.31 93 SER A CA 1
ATOM 729 C C . SER A 1 93 ? 8.866 -2.194 -16.113 1.00 89.31 93 SER A C 1
ATOM 731 O O . SER A 1 93 ? 8.126 -1.393 -15.544 1.00 89.31 93 SER A O 1
ATOM 733 N N . LEU A 1 94 ? 10.191 -2.023 -16.133 1.00 89.31 94 LEU A N 1
ATOM 734 C CA . LEU A 1 94 ? 10.838 -0.806 -15.626 1.00 89.31 94 LEU A CA 1
ATOM 735 C C . LEU A 1 94 ? 10.408 0.448 -16.403 1.00 89.31 94 LEU A C 1
ATOM 737 O O . LEU A 1 94 ? 10.229 1.503 -15.800 1.00 89.31 94 LEU A O 1
ATOM 741 N N . GLU A 1 95 ? 10.228 0.317 -17.716 1.00 86.69 95 GLU A N 1
ATOM 742 C CA . GLU A 1 95 ? 9.819 1.404 -18.611 1.00 86.69 95 GLU A CA 1
ATOM 743 C C . GLU A 1 95 ? 8.396 1.868 -18.275 1.00 86.69 95 GLU A C 1
ATOM 745 O O . GLU A 1 95 ? 8.183 3.055 -18.042 1.00 86.69 95 GLU A O 1
ATOM 750 N N . ASP A 1 96 ? 7.463 0.930 -18.071 1.00 87.12 96 ASP A N 1
ATOM 751 C CA . ASP A 1 96 ? 6.086 1.247 -17.662 1.00 87.12 96 ASP A CA 1
ATOM 752 C C . ASP A 1 96 ? 6.033 2.014 -16.333 1.00 87.12 96 ASP A C 1
ATOM 754 O O . ASP A 1 96 ? 5.231 2.932 -16.152 1.00 87.12 96 ASP A O 1
ATOM 758 N N . VAL A 1 97 ? 6.885 1.635 -15.371 1.00 87.69 97 VAL A N 1
ATOM 759 C CA . VAL A 1 97 ? 6.980 2.332 -14.080 1.00 87.69 97 VAL A CA 1
ATOM 760 C C . VAL A 1 97 ? 7.521 3.741 -14.268 1.00 87.69 97 VAL A C 1
ATOM 762 O O . VAL A 1 97 ? 7.002 4.672 -13.652 1.00 87.69 97 VAL A O 1
ATOM 765 N N . ASN A 1 98 ? 8.542 3.908 -15.103 1.00 85.62 98 ASN A N 1
ATOM 766 C CA . ASN A 1 98 ? 9.103 5.217 -15.389 1.00 85.62 98 ASN A CA 1
ATOM 767 C C . ASN A 1 98 ? 8.051 6.130 -16.036 1.00 85.62 98 ASN A C 1
ATOM 769 O O . ASN A 1 98 ? 7.791 7.213 -15.521 1.00 85.62 98 ASN A O 1
ATOM 773 N N . ASP A 1 99 ? 7.360 5.657 -17.068 1.00 81.50 99 ASP A N 1
ATOM 774 C CA . ASP A 1 99 ? 6.366 6.445 -17.803 1.00 81.50 99 ASP A CA 1
ATOM 775 C C . ASP A 1 99 ? 5.128 6.766 -16.952 1.00 81.50 99 ASP A C 1
ATOM 777 O O . ASP A 1 99 ? 4.550 7.851 -17.031 1.00 81.50 99 ASP A O 1
ATOM 781 N N . CYS A 1 100 ? 4.725 5.846 -16.077 1.00 80.38 100 CYS A N 1
ATOM 782 C CA . CYS A 1 100 ? 3.572 6.043 -15.212 1.00 80.38 100 CYS A CA 1
ATOM 783 C C . CYS A 1 100 ? 3.870 6.946 -14.005 1.00 80.38 100 CYS A C 1
ATOM 785 O O . CYS A 1 100 ? 3.036 7.779 -13.628 1.00 80.38 100 CYS A O 1
ATOM 787 N N . VAL A 1 101 ? 5.008 6.734 -13.337 1.00 71.06 101 VAL A N 1
ATOM 788 C CA . VAL A 1 101 ? 5.298 7.355 -12.038 1.00 71.06 101 VAL A CA 1
ATOM 789 C C . VAL A 1 101 ? 6.083 8.658 -12.200 1.00 71.06 101 VAL A C 1
ATOM 791 O O . VAL A 1 101 ? 5.814 9.606 -11.459 1.00 71.06 101 VAL A O 1
ATOM 794 N N . ALA A 1 102 ? 6.992 8.764 -13.180 1.00 62.34 102 ALA A N 1
ATOM 795 C CA . ALA A 1 102 ? 7.761 9.993 -13.404 1.00 62.34 102 ALA A CA 1
ATOM 796 C C . ALA A 1 102 ? 6.867 11.154 -13.870 1.00 62.34 102 ALA A C 1
ATOM 798 O O . ALA A 1 102 ? 7.014 12.271 -13.375 1.00 62.34 102 ALA A O 1
ATOM 799 N N . ASP A 1 103 ? 5.857 10.884 -14.701 1.00 56.12 103 ASP A N 1
ATOM 800 C CA . ASP A 1 103 ? 4.842 11.884 -15.056 1.00 56.12 103 ASP A CA 1
ATOM 801 C C . ASP A 1 103 ? 3.944 12.276 -13.865 1.00 56.12 103 ASP A C 1
ATOM 803 O O . ASP A 1 103 ? 3.364 13.359 -13.838 1.00 56.12 103 ASP A O 1
ATOM 807 N N . GLY A 1 104 ? 3.785 11.397 -12.870 1.00 51.72 104 GLY A N 1
ATOM 808 C CA . GLY A 1 104 ? 3.014 11.674 -11.653 1.00 51.72 104 GLY A CA 1
ATOM 809 C C . GLY A 1 104 ? 3.766 12.545 -10.639 1.00 51.72 104 GLY A C 1
ATOM 810 O O . GLY A 1 104 ? 3.140 13.276 -9.869 1.00 51.72 104 GLY A O 1
ATOM 811 N N . ALA A 1 105 ? 5.103 12.522 -10.660 1.00 49.75 105 ALA A N 1
ATOM 812 C CA . ALA A 1 105 ? 5.945 13.360 -9.805 1.00 49.75 105 ALA A CA 1
ATOM 813 C C . ALA A 1 105 ? 5.825 14.863 -10.133 1.00 49.75 105 ALA A C 1
ATOM 815 O O . ALA A 1 105 ? 6.104 15.703 -9.275 1.00 49.75 105 ALA A O 1
ATOM 816 N N . LEU A 1 106 ? 5.330 15.206 -11.329 1.00 46.44 106 LEU A N 1
ATOM 817 C CA . LEU A 1 106 ? 5.024 16.579 -11.750 1.00 46.44 106 LEU A CA 1
ATOM 818 C C . LEU A 1 106 ? 3.830 17.207 -11.007 1.00 46.44 106 LEU A C 1
ATOM 820 O O . LEU A 1 106 ? 3.689 18.425 -11.024 1.00 46.44 106 LEU A O 1
ATOM 824 N N . PHE A 1 107 ? 3.019 16.431 -10.275 1.00 44.59 107 PHE A N 1
ATOM 825 C CA . PHE A 1 107 ? 1.930 16.967 -9.440 1.00 44.59 107 PHE A CA 1
ATOM 826 C C . PHE A 1 107 ? 2.351 17.324 -8.000 1.00 44.59 107 PHE A C 1
ATOM 828 O O . PHE A 1 107 ? 1.500 17.524 -7.133 1.00 44.59 107 PHE A O 1
ATOM 835 N N . LYS A 1 108 ? 3.657 17.452 -7.716 1.00 45.97 108 LYS A N 1
ATOM 836 C CA . LYS A 1 108 ? 4.165 17.851 -6.388 1.00 45.97 108 LYS A CA 1
ATOM 837 C C . LYS A 1 108 ? 3.993 19.335 -6.017 1.00 45.97 108 LYS A C 1
ATOM 839 O O . LYS A 1 108 ? 4.369 19.697 -4.906 1.00 45.97 108 LYS A O 1
ATOM 844 N N . SER A 1 109 ? 3.409 20.202 -6.846 1.00 44.56 109 SER A N 1
ATOM 845 C CA . SER A 1 109 ? 3.233 21.620 -6.484 1.00 44.56 109 SER A CA 1
ATOM 846 C C . SER A 1 109 ? 1.812 21.948 -6.014 1.00 44.56 109 SER A C 1
ATOM 848 O O . SER A 1 109 ? 1.009 22.520 -6.748 1.00 44.56 109 SER A O 1
ATOM 850 N N . PHE A 1 110 ? 1.526 21.641 -4.751 1.00 49.72 110 PHE A N 1
ATOM 851 C CA . PHE A 1 110 ? 0.622 22.477 -3.958 1.00 49.72 110 PHE A CA 1
ATOM 852 C C . PHE A 1 110 ? 1.235 22.700 -2.573 1.00 49.72 110 PHE A C 1
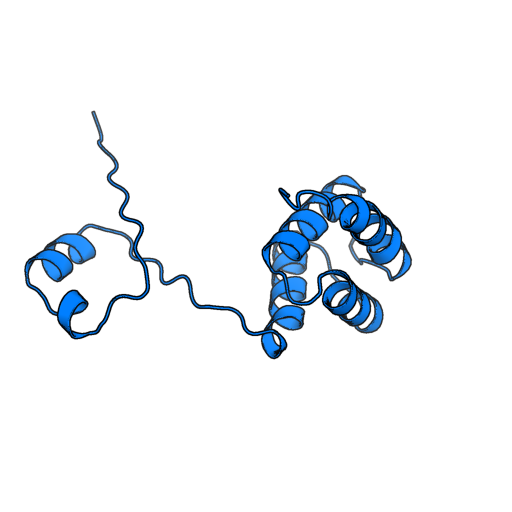ATOM 854 O O . PHE A 1 110 ? 0.750 22.212 -1.555 1.00 49.72 110 PHE A O 1
ATOM 861 N N . SER A 1 111 ? 2.363 23.410 -2.560 1.00 34.66 111 SER A N 1
ATOM 862 C CA . SER A 1 111 ? 2.798 24.151 -1.381 1.00 34.66 111 SER A CA 1
ATOM 863 C C . SER A 1 111 ? 2.038 25.473 -1.406 1.00 34.66 111 SER A C 1
ATOM 865 O O . SER A 1 111 ? 2.233 26.270 -2.321 1.00 34.66 111 SER A O 1
ATOM 867 N N . ALA A 1 112 ? 1.113 25.657 -0.468 1.00 39.28 112 ALA A N 1
ATOM 868 C CA . ALA A 1 112 ? 0.579 26.975 -0.166 1.00 39.28 112 ALA A CA 1
A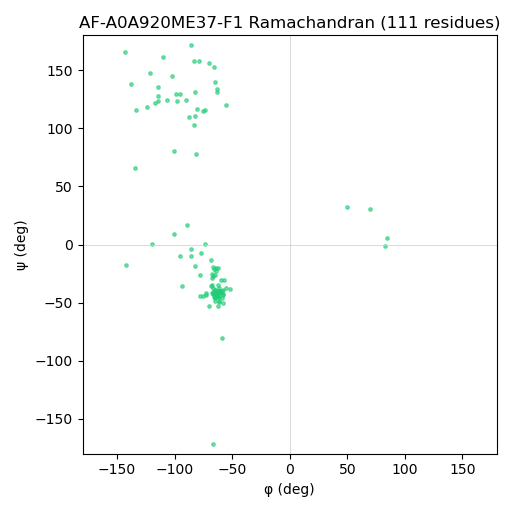TOM 869 C C . ALA A 1 112 ? 1.653 27.724 0.633 1.00 39.28 112 ALA A C 1
ATOM 871 O O . ALA A 1 112 ? 2.010 27.273 1.725 1.00 39.28 112 ALA A O 1
ATOM 872 N N . ASP A 1 113 ? 2.186 28.795 0.050 1.00 35.09 113 ASP A N 1
ATOM 873 C CA . ASP A 1 113 ? 2.763 29.904 0.814 1.00 35.09 113 ASP A CA 1
ATOM 874 C C . ASP A 1 113 ? 1.650 30.651 1.573 1.00 35.09 113 ASP A C 1
ATOM 876 O O . ASP A 1 113 ? 0.520 30.748 1.028 1.00 35.09 113 ASP A O 1
#

Radius of gyration: 18.84 Å; Cα contacts (8 Å, |Δi|>4): 74; chains: 1; bounding box: 50×39×48 Å

pLDDT: mean 83.68, std 13.68, range [34.66, 94.62]

Secondary structure (DSSP, 8-state):
---------SPPPHHHHTSHHHHHHHTTS-----PPPPHHHHHHHHHHHHHHTT-EE-HHHHHHHHHHTTT-HHHHHHHHHHHHHTT-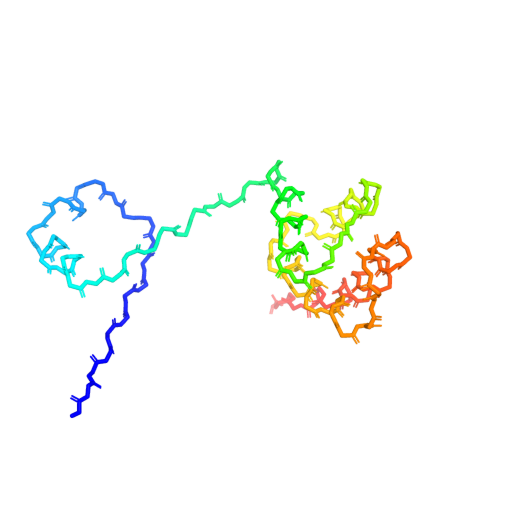-SEE-HHHHIIIIITTGGG------

Nearest PDB structures (foldseek):
  1jqj-assembly2_D  TM=8.029E-01  e=3.104E-03  Escherichia coli
  1jqj-assembly1_C  TM=8.202E-01  e=5.259E-03  Escherichia coli
  3zh9-assembly1_B  TM=7.903E-01  e=2.414E-02  Bacillus subtilis subsp. subtilis str. 168
  8umv-assembly1_D  TM=7.183E-01  e=1.575E-01  Homo sapiens
  6vvo-assembly1_D  TM=7.320E-01  e=4.522E-01  Homo sapiens

Solvent-accessible surface area (backbone atoms only — not comparable to full-atom values): 7137 Å² total; per-residue (Å²): 138,89,84,87,85,86,86,89,78,77,90,79,50,71,75,57,61,67,34,72,67,45,48,62,46,53,76,78,44,91,85,80,86,87,73,84,79,49,68,92,46,43,54,63,51,52,52,48,57,38,44,78,71,62,29,45,64,42,72,67,26,43,51,50,47,46,58,77,31,70,66,38,65,66,56,43,50,54,33,55,55,48,46,65,73,70,68,66,82,46,65,46,43,55,64,58,41,47,65,43,42,59,65,53,60,72,70,71,80,79,78,83,128

Mean predicted aligned error: 8.54 Å

Foldseek 3Di:
DDDDDDDDDDDDDPVRCPDPVNVVVVVPDDDDDPDDQFLVCLLVVLQVVCVVVQAHEDPVLSVLLSVLCVRPVVLSVQLSVQLVVVPDDHYQDNVSSCVSRVVSSVPPPDDDD

Sequence (113 aa):
MIIFCFLICGKLEKSVTNTKWFKAFSARAQVIECKKVYPSQMGGWISRRLRDKGLSIDKDALAMFVALTEGNLFAAMQSIDRLMLMGIDQKVSLEDVNDCVADGALFKSFSAD